Protein AF-A0A819E5V0-F1 (afdb_monomer_lite)

Structure (mmCIF, N/CA/C/O backbone):
data_AF-A0A819E5V0-F1
#
_entry.id   AF-A0A819E5V0-F1
#
loop_
_atom_site.group_PDB
_atom_site.id
_atom_site.type_symbol
_atom_site.label_atom_id
_atom_site.label_alt_id
_atom_site.label_comp_id
_atom_site.label_asym_id
_atom_site.label_entity_id
_atom_site.label_seq_id
_atom_site.pdbx_PDB_ins_code
_atom_site.Cartn_x
_atom_site.Cartn_y
_atom_site.Cartn_z
_atom_site.occupancy
_atom_site.B_iso_or_equiv
_atom_site.auth_seq_id
_atom_site.auth_comp_id
_atom_site.auth_asym_id
_atom_site.auth_atom_id
_atom_site.pdbx_PDB_model_num
ATOM 1 N N . MET A 1 1 ? -17.077 11.360 19.623 1.00 39.56 1 MET A N 1
ATOM 2 C CA . MET A 1 1 ? -15.791 10.955 20.227 1.00 39.56 1 MET A CA 1
ATOM 3 C C . MET A 1 1 ? -15.394 9.622 19.615 1.00 39.56 1 MET A C 1
ATOM 5 O O . MET A 1 1 ? -15.861 8.590 20.070 1.00 39.56 1 MET A O 1
ATOM 9 N N . THR A 1 2 ? -14.629 9.629 18.529 1.00 47.97 2 THR A N 1
ATOM 10 C CA . THR A 1 2 ? -14.043 8.411 17.955 1.00 47.97 2 THR A CA 1
ATOM 11 C C . THR A 1 2 ? -12.738 8.153 18.699 1.00 47.97 2 THR A C 1
ATOM 13 O O . THR A 1 2 ? -11.726 8.796 18.436 1.00 47.97 2 THR A O 1
ATOM 16 N N . SER A 1 3 ? -12.760 7.285 19.713 1.00 50.28 3 SER A N 1
ATOM 17 C CA . SER A 1 3 ? -11.519 6.861 20.360 1.00 50.28 3 SER A CA 1
ATOM 18 C C . SER A 1 3 ? -10.700 6.092 19.325 1.00 50.28 3 SER A C 1
ATOM 20 O O . SER A 1 3 ? -11.086 4.994 18.928 1.00 50.28 3 SER A O 1
ATOM 22 N N . SER A 1 4 ? -9.595 6.670 18.863 1.00 55.62 4 SER A N 1
ATOM 23 C CA . SER A 1 4 ? -8.587 5.967 18.070 1.00 55.62 4 SER A CA 1
ATOM 24 C C . SER A 1 4 ? -7.987 4.858 18.943 1.00 55.62 4 SER A C 1
ATOM 26 O O . SER A 1 4 ? -7.013 5.087 19.663 1.00 55.62 4 SER A O 1
ATOM 28 N N . ILE A 1 5 ? -8.574 3.662 18.913 1.00 62.91 5 ILE A N 1
ATOM 29 C CA . ILE A 1 5 ? -7.941 2.467 19.468 1.00 62.91 5 ILE A CA 1
ATOM 30 C C . ILE A 1 5 ? -6.770 2.154 18.539 1.00 62.91 5 ILE A C 1
ATOM 32 O O . ILE A 1 5 ? -6.953 1.622 17.448 1.00 62.91 5 ILE A O 1
ATOM 36 N N . ARG A 1 6 ? -5.559 2.537 18.951 1.00 59.69 6 ARG A N 1
ATOM 37 C CA . ARG A 1 6 ? -4.339 2.059 18.302 1.00 59.69 6 ARG A CA 1
ATOM 38 C C . ARG A 1 6 ? -4.165 0.610 18.729 1.00 59.69 6 ARG A C 1
ATOM 40 O O . ARG A 1 6 ? -3.816 0.354 19.877 1.00 59.69 6 ARG A O 1
ATOM 47 N N . LEU A 1 7 ? -4.491 -0.316 17.834 1.00 63.28 7 LEU A N 1
ATOM 48 C CA . LEU A 1 7 ? -4.242 -1.736 18.057 1.00 63.28 7 LEU A CA 1
ATOM 49 C C . LEU A 1 7 ? -2.732 -1.961 18.178 1.00 63.28 7 LEU A C 1
ATOM 51 O O . LEU A 1 7 ? -1.961 -1.383 17.406 1.00 63.28 7 LEU A O 1
ATOM 55 N N . ASP A 1 8 ? -2.319 -2.798 19.129 1.00 69.69 8 ASP A N 1
ATOM 56 C CA . ASP A 1 8 ? -0.933 -3.250 19.203 1.00 69.69 8 ASP A CA 1
ATOM 57 C C . ASP A 1 8 ? -0.571 -3.929 17.883 1.00 69.69 8 ASP A C 1
ATOM 59 O O . ASP A 1 8 ? -1.230 -4.870 17.438 1.00 69.69 8 ASP A O 1
ATOM 63 N N . ILE A 1 9 ? 0.469 -3.415 17.233 1.00 65.94 9 ILE A N 1
ATOM 64 C CA . ILE A 1 9 ? 0.944 -3.927 15.954 1.00 65.94 9 ILE A CA 1
ATOM 65 C C . ILE A 1 9 ? 1.996 -5.000 16.265 1.00 65.94 9 ILE A C 1
ATOM 67 O O . ILE A 1 9 ? 3.116 -4.641 16.640 1.00 65.94 9 ILE A O 1
ATOM 71 N N . PRO A 1 10 ? 1.690 -6.306 16.137 1.00 68.94 10 PRO A N 1
ATOM 72 C CA . PRO A 1 10 ? 2.655 -7.349 16.454 1.00 68.94 10 PRO A CA 1
ATOM 73 C C . PRO A 1 10 ? 3.865 -7.304 15.502 1.00 68.94 10 PRO A C 1
ATOM 75 O O . PRO A 1 10 ? 3.763 -6.783 14.382 1.00 68.94 10 PRO A O 1
ATOM 78 N N . PRO A 1 11 ? 5.016 -7.878 15.911 1.00 74.38 11 PRO A N 1
ATOM 79 C CA . PRO A 1 11 ? 6.173 -8.035 15.041 1.00 74.38 11 PRO A CA 1
ATOM 80 C C . PRO A 1 11 ? 5.784 -8.712 13.728 1.00 74.38 11 PRO A C 1
ATOM 82 O O . PRO A 1 11 ? 5.104 -9.738 13.704 1.00 74.38 11 PRO A O 1
ATOM 85 N N . ARG A 1 12 ? 6.230 -8.122 12.621 1.00 79.19 12 ARG A N 1
ATOM 86 C CA . ARG A 1 12 ? 5.858 -8.565 11.280 1.00 79.19 12 ARG A CA 1
ATOM 87 C C . ARG A 1 12 ? 6.826 -9.620 10.806 1.00 79.19 12 ARG A C 1
ATOM 89 O O . ARG A 1 12 ? 8.038 -9.416 10.854 1.00 79.19 12 ARG A O 1
ATOM 96 N N . ARG A 1 13 ? 6.287 -10.724 10.304 1.00 79.75 13 ARG A N 1
ATOM 97 C CA . ARG A 1 13 ? 7.083 -11.751 9.648 1.00 79.75 13 ARG A CA 1
ATOM 98 C C . ARG A 1 13 ? 6.832 -11.683 8.156 1.00 79.75 13 ARG A C 1
ATOM 100 O O . ARG A 1 13 ? 5.719 -11.897 7.694 1.00 79.75 13 ARG A O 1
ATOM 107 N N . GLN A 1 14 ? 7.885 -11.407 7.411 1.00 76.94 14 GLN A N 1
ATOM 108 C CA . GLN A 1 14 ? 7.886 -11.627 5.977 1.00 76.94 14 GLN A CA 1
ATOM 109 C C . GLN A 1 14 ? 8.062 -13.133 5.743 1.00 76.94 14 GLN A C 1
ATOM 111 O O . GLN A 1 14 ? 9.045 -13.716 6.214 1.00 76.94 14 GLN A O 1
ATOM 116 N N . TRP A 1 15 ? 7.098 -13.788 5.092 1.00 76.00 15 TRP A N 1
ATOM 117 C CA . TRP A 1 15 ? 7.257 -15.199 4.712 1.00 76.00 15 TRP A CA 1
ATOM 118 C C . TRP A 1 15 ? 8.147 -15.304 3.467 1.00 76.00 15 TRP A C 1
ATOM 120 O O . TRP A 1 15 ? 8.157 -14.403 2.631 1.00 76.00 15 TRP A O 1
ATOM 130 N N . SER A 1 16 ? 8.942 -16.375 3.386 1.00 69.31 16 SER A N 1
ATOM 131 C CA . SER A 1 16 ? 10.010 -16.558 2.393 1.00 69.31 16 SER A CA 1
ATOM 132 C C . SER A 1 16 ? 9.520 -16.417 0.956 1.00 69.31 16 SER A C 1
ATOM 134 O O . SER A 1 16 ? 8.531 -17.067 0.642 1.00 69.31 16 SER A O 1
ATOM 136 N N . HIS A 1 17 ? 10.255 -15.644 0.148 1.00 61.53 17 HIS A N 1
ATOM 137 C CA . HIS A 1 17 ? 10.589 -15.736 -1.291 1.00 61.53 17 HIS A CA 1
ATOM 138 C C . HIS A 1 17 ? 11.769 -14.722 -1.516 1.00 61.53 17 HIS A C 1
ATOM 140 O O . HIS A 1 17 ? 12.113 -14.015 -0.561 1.00 61.53 17 HIS A O 1
ATOM 146 N N . GLY A 1 18 ? 12.476 -14.686 -2.663 1.00 56.78 18 GLY A N 1
ATOM 147 C CA . GLY A 1 18 ? 13.577 -13.728 -2.963 1.00 56.78 18 GLY A CA 1
ATOM 148 C C . GLY A 1 18 ? 13.250 -12.550 -3.919 1.00 56.78 18 GLY A C 1
ATOM 149 O O . GLY A 1 18 ? 12.863 -12.826 -5.046 1.00 56.78 18 GLY A O 1
ATOM 150 N N . HIS A 1 19 ? 13.454 -11.289 -3.460 1.00 59.59 19 HIS A N 1
ATOM 151 C CA . HIS A 1 19 ? 13.616 -10.017 -4.219 1.00 59.59 19 HIS A CA 1
ATOM 152 C C . HIS A 1 19 ? 12.690 -8.777 -3.981 1.00 59.59 19 HIS A C 1
ATOM 154 O O . HIS A 1 19 ? 13.087 -7.709 -4.455 1.00 59.59 19 HIS A O 1
ATOM 160 N N . GLY A 1 20 ? 11.582 -8.758 -3.213 1.00 58.19 20 GLY A N 1
ATOM 161 C CA . GLY A 1 20 ? 10.803 -7.485 -3.152 1.00 58.19 20 GLY A CA 1
ATOM 162 C C . GLY A 1 20 ? 9.562 -7.329 -2.251 1.00 58.19 20 GLY A C 1
ATOM 163 O O . GLY A 1 20 ? 8.847 -6.341 -2.357 1.00 58.19 20 GLY A O 1
ATOM 164 N N . TYR A 1 21 ? 9.334 -8.227 -1.303 1.00 68.56 21 TYR A N 1
ATOM 165 C CA . TYR A 1 21 ? 8.056 -8.468 -0.589 1.00 68.56 21 TYR A CA 1
ATOM 166 C C . TYR A 1 21 ? 7.630 -7.498 0.515 1.00 68.56 21 TYR A C 1
ATOM 168 O O . TYR A 1 21 ? 6.763 -7.809 1.350 1.00 68.56 21 TYR A O 1
ATOM 176 N N . CYS A 1 22 ? 8.300 -6.352 0.626 1.00 78.00 22 CYS A N 1
ATOM 177 C CA . CYS A 1 22 ? 7.958 -5.400 1.676 1.00 78.00 22 CYS A CA 1
ATOM 178 C C . CYS A 1 22 ? 6.510 -4.921 1.516 1.00 78.00 22 CYS A C 1
ATOM 180 O O . CYS A 1 22 ? 5.849 -4.630 2.512 1.00 78.00 22 CYS A O 1
ATOM 182 N N . GLY A 1 23 ? 5.996 -4.904 0.286 1.00 86.50 23 GLY A N 1
ATOM 183 C CA . GLY A 1 23 ? 4.682 -4.383 -0.003 1.00 86.50 23 GLY A CA 1
ATOM 184 C C . GLY A 1 23 ? 3.525 -5.272 0.450 1.00 86.50 23 GLY A C 1
ATOM 185 O O . GLY A 1 23 ? 2.622 -4.752 1.102 1.00 86.50 23 GLY A O 1
ATOM 186 N N . GLU A 1 24 ? 3.531 -6.590 0.220 1.00 88.50 24 GLU A N 1
ATOM 187 C CA . GLU A 1 24 ? 2.455 -7.436 0.762 1.00 88.50 24 GLU A CA 1
ATOM 188 C C . GLU A 1 24 ? 2.495 -7.519 2.289 1.00 88.50 24 GLU A C 1
ATOM 190 O O . GLU A 1 24 ? 1.454 -7.642 2.937 1.00 88.50 24 GLU A O 1
ATOM 195 N N . THR A 1 25 ? 3.690 -7.401 2.874 1.00 89.25 25 THR A N 1
ATOM 196 C CA . THR A 1 25 ? 3.846 -7.293 4.325 1.00 89.25 25 THR A CA 1
ATOM 197 C C . THR A 1 25 ? 3.197 -6.001 4.811 1.00 89.25 25 THR A C 1
ATOM 199 O O . THR A 1 25 ? 2.489 -6.014 5.809 1.00 89.25 25 THR A O 1
ATOM 202 N N . VAL A 1 26 ? 3.380 -4.883 4.105 1.00 88.62 26 VAL A N 1
ATOM 203 C CA . VAL A 1 26 ? 2.721 -3.610 4.426 1.00 88.62 26 VAL A CA 1
ATOM 204 C C . VAL A 1 26 ? 1.201 -3.707 4.257 1.00 88.62 26 VAL A C 1
ATOM 206 O O . VAL A 1 26 ? 0.478 -3.302 5.167 1.00 88.62 26 VAL A O 1
ATOM 209 N N . LEU A 1 27 ? 0.699 -4.293 3.165 1.00 90.50 27 LEU A N 1
ATOM 210 C CA . LEU A 1 27 ? -0.743 -4.448 2.942 1.00 90.50 27 LEU A CA 1
ATOM 211 C C . LEU A 1 27 ? -1.404 -5.313 4.004 1.00 90.50 27 LEU A C 1
ATOM 213 O O . LEU A 1 27 ? -2.429 -4.912 4.552 1.00 90.50 27 LEU A O 1
ATOM 217 N N . GLN A 1 28 ? -0.801 -6.452 4.353 1.00 90.75 28 GLN A N 1
ATOM 218 C CA . GLN A 1 28 ? -1.287 -7.289 5.448 1.00 90.75 28 GLN A CA 1
ATOM 219 C C . GLN A 1 28 ? -1.482 -6.481 6.729 1.00 90.75 28 GLN A C 1
ATOM 221 O O . GLN A 1 28 ? -2.451 -6.675 7.455 1.00 90.75 28 GLN A O 1
ATOM 226 N N . MET A 1 29 ? -0.579 -5.548 6.995 1.00 88.19 29 MET A N 1
ATOM 227 C CA . MET A 1 29 ? -0.569 -4.791 8.238 1.00 88.19 29 MET A CA 1
ATOM 228 C C . MET A 1 29 ? -1.587 -3.671 8.231 1.00 88.19 29 MET A C 1
ATOM 230 O O . MET A 1 29 ? -2.254 -3.466 9.240 1.00 88.19 29 MET A O 1
ATOM 234 N N . PHE A 1 30 ? -1.760 -2.998 7.094 1.00 87.88 30 PHE A N 1
ATOM 235 C CA . PHE A 1 30 ? -2.866 -2.065 6.913 1.00 87.88 30 PHE A CA 1
ATOM 236 C C . PHE A 1 30 ? -4.220 -2.770 6.997 1.00 87.88 30 PHE A C 1
ATOM 238 O O . PHE A 1 30 ? -5.122 -2.250 7.649 1.00 87.88 30 PHE A O 1
ATOM 245 N N . GLY A 1 31 ? -4.352 -3.959 6.404 1.00 89.06 31 GLY A N 1
ATOM 246 C CA . GLY A 1 31 ? -5.549 -4.786 6.524 1.00 89.06 31 GLY A CA 1
ATOM 247 C C . GLY A 1 31 ? -5.851 -5.108 7.985 1.00 89.06 31 GLY A C 1
ATOM 248 O O . GLY A 1 31 ? -6.904 -4.723 8.490 1.00 89.06 31 GLY A O 1
ATOM 249 N N . LEU A 1 32 ? -4.896 -5.726 8.690 1.00 86.31 32 LEU A N 1
ATOM 250 C CA . LEU A 1 32 ? -5.049 -6.117 10.095 1.00 86.31 32 LEU A CA 1
ATOM 251 C C . LEU A 1 32 ? -5.374 -4.924 11.002 1.00 86.31 32 LEU A C 1
ATOM 253 O O . LEU A 1 32 ? -6.263 -5.026 11.845 1.00 86.31 32 LEU A O 1
ATOM 257 N N . TYR A 1 33 ? -4.700 -3.787 10.804 1.00 84.19 33 TYR A N 1
ATOM 258 C CA . TYR A 1 33 ? -4.954 -2.563 11.567 1.00 84.19 33 TYR A CA 1
ATOM 259 C C . TYR A 1 33 ? -6.390 -2.044 11.389 1.00 84.19 33 TYR A C 1
ATOM 261 O O . TYR A 1 33 ? -6.970 -1.510 12.328 1.00 84.19 33 TYR A O 1
ATOM 269 N N . ASN A 1 34 ? -6.984 -2.241 10.208 1.00 84.12 34 ASN A N 1
ATOM 270 C CA . ASN A 1 34 ? -8.349 -1.817 9.890 1.00 84.12 34 ASN A CA 1
ATOM 271 C C . ASN A 1 34 ? -9.388 -2.951 10.014 1.00 84.12 34 ASN A C 1
ATOM 273 O O . ASN A 1 34 ? -10.508 -2.819 9.526 1.00 84.12 34 ASN A O 1
ATOM 277 N N . GLY A 1 35 ? -9.044 -4.070 10.664 1.00 86.56 35 GLY A N 1
ATOM 278 C CA . GLY A 1 35 ? -9.967 -5.184 10.915 1.00 86.56 35 GLY A CA 1
ATOM 279 C C . GLY A 1 35 ? -10.176 -6.145 9.738 1.00 86.56 35 GLY A C 1
ATOM 280 O O . GLY A 1 35 ? -11.026 -7.031 9.820 1.00 86.56 35 GLY A O 1
ATOM 281 N N . ALA A 1 36 ? -9.396 -6.019 8.664 1.00 87.94 36 ALA A N 1
ATOM 282 C CA . ALA A 1 36 ? -9.410 -6.926 7.521 1.00 87.94 36 ALA A CA 1
ATOM 283 C C . ALA A 1 36 ? -8.290 -7.974 7.632 1.00 87.94 36 ALA A C 1
ATOM 285 O O . ALA A 1 36 ? -7.099 -7.666 7.598 1.00 87.94 36 ALA A O 1
ATOM 286 N N . TRP A 1 37 ? -8.666 -9.248 7.724 1.00 88.06 37 TRP A N 1
ATOM 287 C CA . TRP A 1 37 ? -7.708 -10.352 7.748 1.00 88.06 37 TRP A CA 1
ATOM 288 C C . TRP A 1 37 ? -7.297 -10.741 6.330 1.00 88.06 37 TRP A C 1
ATOM 290 O O . TRP A 1 37 ? -8.012 -11.475 5.652 1.00 88.06 37 TRP A O 1
ATOM 300 N N . ILE A 1 38 ? -6.126 -10.273 5.894 1.00 89.94 38 ILE A N 1
ATOM 301 C CA . ILE A 1 38 ? -5.533 -10.659 4.609 1.00 89.94 38 ILE A CA 1
ATOM 302 C C . ILE A 1 38 ? -4.172 -11.326 4.815 1.00 89.94 38 ILE A C 1
ATOM 304 O O . ILE A 1 38 ? -3.409 -10.980 5.722 1.00 89.94 38 ILE A O 1
ATOM 308 N N . SER A 1 39 ? -3.860 -12.311 3.978 1.00 90.50 39 SER A N 1
ATOM 309 C CA . SER A 1 39 ? -2.566 -12.992 3.994 1.00 90.50 39 SER A CA 1
ATOM 310 C C . SER A 1 39 ? -1.626 -12.385 2.953 1.00 90.50 39 SER A C 1
ATOM 312 O O . SER A 1 39 ? -2.069 -11.888 1.920 1.00 90.50 39 SER A O 1
ATOM 314 N N . GLN A 1 40 ? -0.314 -12.475 3.190 1.00 89.94 40 GLN A N 1
ATOM 315 C CA . GLN A 1 40 ? 0.687 -12.107 2.178 1.00 89.94 40 GLN A CA 1
ATOM 316 C C . GLN A 1 40 ? 0.504 -12.907 0.876 1.00 89.94 40 GLN A C 1
ATOM 318 O O . GLN A 1 40 ? 0.733 -12.366 -0.197 1.00 89.94 40 GLN A O 1
ATOM 323 N N . GLN A 1 41 ? 0.045 -14.164 0.952 1.00 89.69 41 GLN A N 1
ATOM 324 C CA . GLN A 1 41 ? -0.214 -14.976 -0.239 1.00 89.69 41 GLN A CA 1
ATOM 325 C C . GLN A 1 41 ? -1.410 -14.465 -1.046 1.00 89.69 41 GLN A C 1
ATOM 327 O O . GLN A 1 41 ? -1.290 -14.343 -2.255 1.00 89.69 41 GLN A O 1
ATOM 332 N N . LEU A 1 42 ? -2.511 -14.077 -0.393 1.00 92.88 42 LEU A N 1
ATOM 333 C CA . LEU A 1 42 ? -3.666 -13.496 -1.085 1.00 92.88 42 LEU A CA 1
ATOM 334 C C . LEU A 1 42 ? -3.271 -12.250 -1.886 1.00 92.88 42 LEU A C 1
ATOM 336 O O . LEU A 1 42 ? -3.707 -12.078 -3.019 1.00 92.88 42 LEU A O 1
ATOM 340 N N . VAL A 1 43 ? -2.428 -11.391 -1.304 1.00 91.75 43 VAL A N 1
ATOM 341 C CA . VAL A 1 43 ? -1.911 -10.210 -2.005 1.00 91.75 43 VAL A CA 1
ATOM 342 C C . VAL A 1 43 ? -1.136 -10.620 -3.256 1.00 91.75 43 VAL A C 1
ATOM 344 O O . VAL A 1 43 ? -1.328 -10.014 -4.303 1.00 91.75 43 VAL A O 1
ATOM 347 N N . ARG A 1 44 ? -0.299 -11.661 -3.173 1.00 87.75 44 ARG A N 1
ATOM 348 C CA . ARG A 1 44 ? 0.468 -12.156 -4.325 1.00 87.75 44 ARG A CA 1
ATOM 349 C C . ARG A 1 44 ? -0.406 -12.783 -5.395 1.00 87.75 44 ARG A C 1
ATOM 351 O O . ARG A 1 44 ? -0.150 -12.572 -6.572 1.00 87.75 44 ARG A O 1
ATOM 358 N N . ASP A 1 45 ? -1.426 -13.531 -4.994 1.00 90.50 45 ASP A N 1
ATOM 359 C CA . ASP A 1 45 ? -2.351 -14.179 -5.922 1.00 90.50 45 ASP A CA 1
ATOM 360 C C . ASP A 1 45 ? -3.120 -13.128 -6.733 1.00 90.50 45 ASP A C 1
ATOM 362 O O . ASP A 1 45 ? -3.263 -13.263 -7.947 1.00 90.50 45 ASP A O 1
ATOM 366 N N . VAL A 1 46 ? -3.550 -12.047 -6.071 1.00 91.69 46 VAL A N 1
ATOM 367 C CA . VAL A 1 46 ? -4.190 -10.892 -6.717 1.00 91.69 46 VAL A CA 1
ATOM 368 C C . VAL A 1 46 ? -3.201 -10.106 -7.573 1.00 91.69 46 VAL A C 1
ATOM 370 O O . VAL A 1 46 ? -3.550 -9.691 -8.672 1.00 91.69 46 VAL A O 1
ATOM 373 N N . ASN A 1 47 ? -1.973 -9.914 -7.090 1.00 87.31 47 ASN A N 1
ATOM 374 C CA . ASN A 1 47 ? -0.950 -9.178 -7.823 1.00 87.31 47 ASN A CA 1
ATOM 375 C C . ASN A 1 47 ? -0.267 -10.017 -8.907 1.00 87.31 47 ASN A C 1
ATOM 377 O O . ASN A 1 47 ? 0.615 -9.502 -9.570 1.00 87.31 47 ASN A O 1
ATOM 381 N N . HIS A 1 48 ? -0.605 -11.301 -9.058 1.00 86.25 48 HIS A N 1
ATOM 382 C CA . HIS A 1 48 ? 0.071 -12.249 -9.951 1.00 86.25 48 HIS A CA 1
ATOM 383 C C . HIS A 1 48 ? 1.595 -12.363 -9.725 1.00 86.25 48 HIS A C 1
ATOM 385 O O . HIS A 1 48 ? 2.352 -12.656 -10.649 1.00 86.25 48 HIS A O 1
ATOM 391 N N . GLY A 1 49 ? 2.065 -12.136 -8.493 1.00 83.25 49 GLY A N 1
ATOM 392 C CA . GLY A 1 49 ? 3.489 -12.106 -8.147 1.00 83.25 49 GLY A CA 1
ATOM 393 C C . GLY A 1 49 ? 3.781 -11.268 -6.904 1.00 83.25 49 GLY A C 1
ATOM 394 O O . GLY A 1 49 ? 2.912 -11.061 -6.061 1.00 83.25 49 GLY A O 1
ATOM 395 N N . GLU A 1 50 ? 5.012 -10.779 -6.760 1.00 82.56 50 GLU A N 1
ATOM 396 C CA . GLU A 1 50 ? 5.398 -9.944 -5.610 1.00 82.56 50 GLU A CA 1
ATOM 397 C C . GLU A 1 50 ? 4.681 -8.601 -5.654 1.00 82.56 50 GLU A C 1
ATOM 399 O O . GLU A 1 50 ? 4.507 -8.050 -6.739 1.00 82.56 50 GLU A O 1
ATOM 404 N N . TYR A 1 51 ? 4.293 -8.045 -4.504 1.00 84.62 51 TYR A N 1
ATOM 405 C CA . TYR A 1 51 ? 3.687 -6.717 -4.464 1.00 84.62 51 TYR A CA 1
ATOM 406 C C . TYR A 1 51 ? 4.752 -5.674 -4.127 1.00 84.62 51 TYR A C 1
ATOM 408 O O . TYR A 1 51 ? 5.160 -5.510 -2.974 1.00 84.62 51 TYR A O 1
ATOM 416 N N . LEU A 1 52 ? 5.212 -4.963 -5.154 1.00 79.81 52 LEU A N 1
ATOM 417 C CA . LEU A 1 52 ? 6.228 -3.927 -5.024 1.00 79.81 52 LEU A CA 1
ATOM 418 C C . LEU A 1 52 ? 5.558 -2.560 -4.843 1.00 79.81 52 LEU A C 1
ATOM 420 O O . LEU A 1 52 ? 4.725 -2.157 -5.648 1.00 79.81 52 LEU A O 1
ATOM 424 N N . ILE A 1 53 ? 5.941 -1.806 -3.806 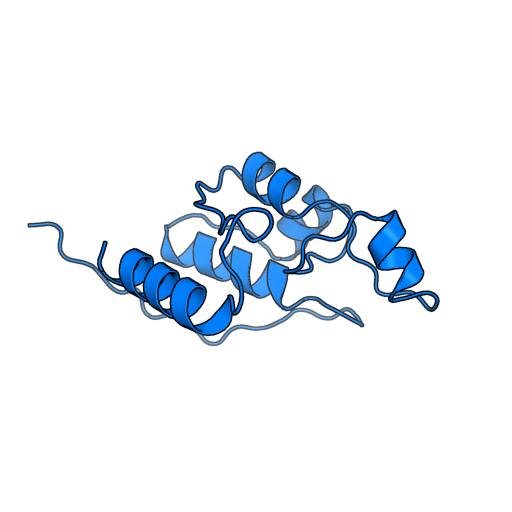1.00 75.75 53 ILE A N 1
ATOM 425 C CA . ILE A 1 53 ? 5.455 -0.427 -3.599 1.00 75.75 53 ILE A CA 1
ATOM 426 C C . ILE A 1 53 ? 6.259 0.532 -4.491 1.00 75.75 53 ILE A C 1
ATOM 428 O O . ILE A 1 53 ? 7.012 1.382 -4.019 1.00 75.75 53 ILE A O 1
ATOM 432 N N . HIS A 1 54 ? 6.144 0.363 -5.801 1.00 70.38 54 HIS A N 1
ATOM 433 C CA . HIS A 1 54 ? 6.468 1.389 -6.782 1.00 70.38 54 HIS A CA 1
ATOM 434 C C . HIS A 1 54 ? 5.564 1.197 -7.990 1.00 70.38 54 HIS A C 1
ATOM 436 O O . HIS A 1 54 ? 5.312 0.070 -8.402 1.00 70.38 54 HIS A O 1
ATOM 442 N N . HIS A 1 55 ? 5.074 2.300 -8.550 1.00 59.25 55 HIS A N 1
ATOM 443 C CA . HIS A 1 55 ? 4.315 2.244 -9.789 1.00 59.25 55 HIS A CA 1
ATOM 444 C C . HIS A 1 55 ? 5.295 1.980 -10.931 1.00 59.25 55 HIS A C 1
ATOM 446 O O . HIS A 1 55 ? 6.048 2.858 -11.351 1.00 59.25 55 HIS A O 1
ATOM 452 N N . VAL A 1 56 ? 5.337 0.736 -11.372 1.00 61.94 56 VAL A N 1
ATOM 453 C CA . VAL A 1 56 ? 5.993 0.307 -12.600 1.00 61.94 56 VAL A CA 1
ATOM 454 C C . VAL A 1 56 ? 4.997 -0.558 -13.325 1.00 61.94 56 VAL A C 1
ATOM 456 O O . VAL A 1 56 ? 4.333 -1.399 -12.719 1.00 61.94 56 VAL A O 1
ATOM 459 N N . THR A 1 57 ? 4.888 -0.338 -14.624 1.00 63.81 57 THR A N 1
ATOM 460 C CA . THR A 1 57 ? 4.271 -1.343 -15.477 1.00 63.81 57 THR A CA 1
ATOM 461 C C . THR A 1 57 ? 5.089 -2.643 -15.381 1.00 63.81 57 THR A C 1
ATOM 463 O O . THR A 1 57 ? 6.285 -2.586 -15.063 1.00 63.81 57 THR A O 1
ATOM 466 N N . PRO A 1 58 ? 4.497 -3.824 -15.620 1.00 65.31 58 PRO A N 1
ATOM 467 C CA . PRO A 1 58 ? 5.260 -5.072 -15.701 1.00 65.31 58 PRO A CA 1
ATOM 468 C C . PRO A 1 58 ? 6.472 -4.961 -16.641 1.00 65.31 58 PRO A C 1
ATOM 470 O O . PRO A 1 58 ? 7.537 -5.512 -16.361 1.00 65.31 58 PRO A O 1
ATOM 473 N N . GLU A 1 59 ? 6.340 -4.181 -17.716 1.00 67.94 59 GLU A N 1
ATOM 474 C CA . GLU A 1 59 ? 7.403 -3.876 -18.670 1.00 67.94 59 GLU A CA 1
ATOM 475 C C . GLU A 1 59 ? 8.546 -3.064 -18.035 1.00 67.94 59 GLU A C 1
ATOM 477 O O . GLU A 1 59 ? 9.720 -3.421 -18.182 1.00 67.94 59 GLU A O 1
ATOM 482 N N . ASP A 1 60 ? 8.220 -2.004 -17.287 1.00 68.19 60 ASP A N 1
ATOM 483 C CA . ASP A 1 60 ? 9.212 -1.202 -16.560 1.00 68.19 60 ASP A CA 1
ATOM 484 C C . ASP A 1 60 ? 9.943 -2.034 -15.500 1.00 68.19 60 ASP A C 1
ATOM 486 O O . ASP A 1 60 ? 11.140 -1.845 -15.258 1.00 68.19 60 ASP A O 1
ATOM 490 N N . ASP A 1 61 ? 9.230 -2.947 -14.841 1.00 67.56 61 ASP A N 1
ATOM 491 C CA . ASP A 1 61 ? 9.819 -3.799 -13.818 1.00 67.56 61 ASP A CA 1
ATOM 492 C C . ASP A 1 61 ? 10.758 -4.845 -14.425 1.00 67.56 61 ASP A C 1
ATOM 494 O O . ASP A 1 61 ? 11.884 -5.013 -13.949 1.00 67.56 61 ASP A O 1
ATOM 498 N N . GLN A 1 62 ? 10.367 -5.455 -15.548 1.00 67.38 62 GLN A N 1
ATOM 499 C CA . GLN A 1 62 ? 11.222 -6.364 -16.308 1.00 67.38 62 GLN A CA 1
ATOM 500 C C . GLN A 1 62 ? 12.502 -5.669 -16.803 1.00 67.38 62 GLN A C 1
ATOM 502 O O . GLN A 1 62 ? 13.578 -6.273 -16.789 1.00 67.38 62 GLN A O 1
ATOM 507 N N . GLN A 1 63 ? 12.425 -4.388 -17.180 1.00 68.94 63 GLN A N 1
ATOM 508 C CA . GLN A 1 63 ? 13.600 -3.592 -17.544 1.00 68.94 63 GLN A CA 1
ATOM 509 C C . GLN A 1 63 ? 14.509 -3.302 -16.338 1.00 68.94 63 GLN A C 1
ATOM 511 O O . GLN A 1 63 ? 15.736 -3.315 -16.468 1.00 68.94 63 GLN A O 1
ATOM 516 N N . ARG A 1 64 ? 13.934 -3.033 -15.159 1.00 67.88 64 ARG A N 1
ATOM 517 C CA . ARG A 1 64 ? 14.693 -2.724 -13.932 1.00 67.88 64 ARG A CA 1
ATOM 518 C C . ARG A 1 64 ? 15.285 -3.966 -13.269 1.00 67.88 64 ARG A C 1
ATOM 520 O O . ARG A 1 64 ? 16.332 -3.866 -12.629 1.00 67.88 64 ARG A O 1
ATOM 527 N N . ARG A 1 65 ? 14.634 -5.122 -13.411 1.00 67.31 65 ARG A N 1
ATOM 528 C CA . ARG A 1 65 ? 15.007 -6.402 -12.788 1.00 67.31 65 ARG A CA 1
ATOM 529 C C . ARG A 1 65 ? 15.084 -7.523 -13.833 1.00 67.31 65 ARG A C 1
ATOM 531 O O . ARG A 1 65 ? 14.354 -8.511 -13.750 1.00 67.31 65 ARG A O 1
ATOM 538 N N . PRO A 1 66 ? 16.022 -7.436 -14.792 1.00 60.66 66 PRO A N 1
ATOM 539 C CA . PRO A 1 66 ? 16.113 -8.386 -15.904 1.00 60.66 66 PRO A CA 1
ATOM 540 C C . PRO A 1 66 ? 16.477 -9.821 -15.4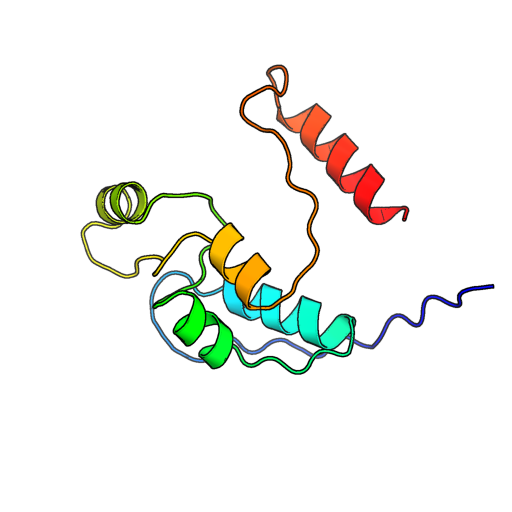79 1.00 60.66 66 PRO A C 1
ATOM 542 O O . PRO A 1 66 ? 16.350 -10.747 -16.272 1.00 60.66 66 PRO A O 1
ATOM 545 N N . GLN A 1 67 ? 16.944 -10.017 -14.240 1.00 56.03 67 GLN A N 1
ATOM 546 C CA . GLN A 1 67 ? 17.361 -11.313 -13.685 1.00 56.03 67 GLN A CA 1
ATOM 547 C C . GLN A 1 67 ? 16.265 -11.992 -12.834 1.00 56.03 67 GLN A C 1
ATOM 549 O O . GLN A 1 67 ? 16.519 -13.043 -12.249 1.00 56.03 67 GLN A O 1
ATOM 554 N N . GLY A 1 68 ? 15.050 -11.430 -12.791 1.00 53.09 68 GLY A N 1
ATOM 555 C CA . GLY A 1 68 ? 13.913 -11.961 -12.030 1.00 53.09 68 GLY A CA 1
ATOM 556 C C . GLY A 1 68 ? 13.725 -11.314 -10.651 1.00 53.09 68 GLY A C 1
ATOM 557 O O . GLY A 1 68 ? 14.542 -10.506 -10.210 1.00 53.09 68 GLY A O 1
ATOM 558 N N . GLY A 1 69 ? 12.615 -11.659 -9.984 1.00 56.38 69 GLY A N 1
ATOM 559 C CA . GLY A 1 69 ? 12.166 -11.004 -8.744 1.00 56.38 69 GLY A CA 1
ATOM 560 C C . GLY A 1 69 ? 11.197 -9.843 -8.974 1.00 56.38 69 GLY A C 1
ATOM 561 O O . GLY A 1 69 ? 1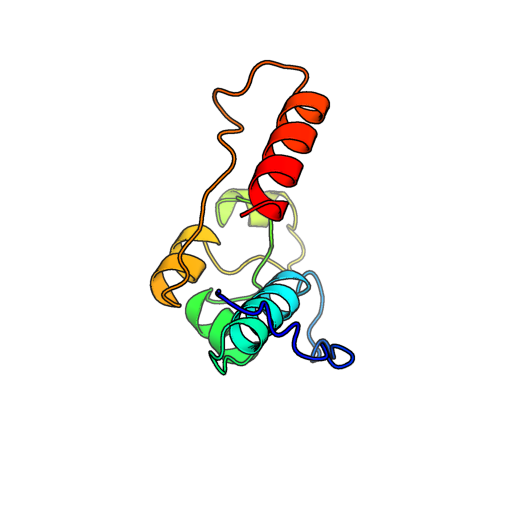1.305 -8.807 -8.311 1.00 56.38 69 GLY A O 1
ATOM 562 N N . GLY A 1 70 ? 10.353 -9.982 -9.999 1.00 59.28 70 GLY A N 1
ATOM 563 C CA . GLY A 1 70 ? 9.535 -8.900 -10.520 1.00 59.28 70 GLY A CA 1
ATOM 564 C C . GLY A 1 70 ? 8.164 -8.785 -9.861 1.00 59.28 70 GLY A C 1
ATOM 565 O O . GLY A 1 70 ? 7.552 -9.787 -9.478 1.00 59.28 70 GLY A O 1
ATOM 566 N N . GLY A 1 71 ? 7.693 -7.550 -9.730 1.00 68.25 71 GLY A N 1
ATOM 567 C CA . GLY A 1 71 ? 6.331 -7.239 -9.339 1.00 68.25 71 GLY A CA 1
ATOM 568 C C . GLY A 1 71 ? 5.357 -7.869 -10.326 1.00 68.25 71 GLY A C 1
ATOM 569 O O . GLY A 1 71 ? 5.528 -7.755 -11.535 1.00 68.25 71 GLY A O 1
ATOM 570 N N . GLY A 1 72 ? 4.357 -8.582 -9.814 1.00 72.06 72 GLY A N 1
ATOM 571 C CA . GLY A 1 72 ? 3.456 -9.348 -10.680 1.00 72.06 72 GLY A CA 1
ATOM 572 C C . GLY A 1 72 ? 2.446 -8.498 -11.461 1.00 72.06 72 GLY A C 1
ATOM 573 O O . GLY A 1 72 ? 1.923 -8.944 -12.480 1.00 72.06 72 GLY A O 1
ATOM 574 N N . GLY A 1 73 ? 2.168 -7.277 -11.000 1.00 78.25 73 GLY A N 1
ATOM 575 C CA . GLY A 1 73 ? 1.113 -6.432 -11.545 1.00 78.25 73 GLY A CA 1
ATOM 576 C C . GLY A 1 73 ? 1.111 -5.020 -10.968 1.00 78.25 73 GLY A C 1
ATOM 577 O O . GLY A 1 73 ? 1.937 -4.675 -10.120 1.00 78.25 73 GLY A O 1
ATOM 578 N N . ASP A 1 74 ? 0.166 -4.213 -11.451 1.00 82.56 74 ASP A N 1
ATOM 579 C CA . ASP A 1 74 ? -0.034 -2.827 -11.026 1.00 82.56 74 ASP A CA 1
ATOM 580 C C . ASP A 1 74 ? -0.507 -2.763 -9.555 1.00 82.56 74 ASP A C 1
ATOM 582 O O . ASP A 1 74 ? -1.584 -3.286 -9.222 1.00 82.56 74 ASP A O 1
ATOM 586 N N . PRO A 1 75 ? 0.242 -2.080 -8.665 1.00 83.38 75 PRO A N 1
ATOM 587 C CA . PRO A 1 75 ? -0.133 -1.931 -7.265 1.00 83.38 75 PRO A CA 1
ATOM 588 C C . PRO A 1 75 ? -1.534 -1.339 -7.042 1.00 83.38 75 PRO A C 1
ATOM 590 O O . PRO A 1 75 ? -2.232 -1.745 -6.109 1.00 83.38 75 PRO A O 1
ATOM 593 N N . LEU A 1 76 ? -1.978 -0.406 -7.889 1.00 86.19 76 LEU A N 1
ATOM 594 C CA . LEU A 1 76 ? -3.282 0.252 -7.755 1.00 86.19 76 LEU A CA 1
ATOM 595 C C . LEU A 1 76 ? -4.438 -0.690 -8.111 1.00 86.19 76 LEU A C 1
ATOM 597 O O . LEU A 1 76 ? -5.483 -0.682 -7.447 1.00 86.19 76 LEU A O 1
ATOM 601 N N . VAL A 1 77 ? -4.240 -1.555 -9.109 1.00 87.31 77 VAL A N 1
ATOM 602 C CA . VAL A 1 77 ? -5.199 -2.614 -9.461 1.00 87.31 77 VAL A CA 1
ATOM 603 C C . VAL A 1 77 ? -5.332 -3.608 -8.310 1.00 87.31 77 VAL A C 1
ATOM 605 O O . VAL A 1 77 ? -6.450 -3.985 -7.942 1.00 87.31 77 VAL A O 1
ATOM 608 N N . THR A 1 78 ? -4.218 -3.978 -7.679 1.00 90.00 78 THR A N 1
ATOM 609 C CA . THR A 1 78 ? -4.227 -4.869 -6.513 1.00 90.00 78 THR A CA 1
ATOM 610 C C . THR A 1 78 ? -4.939 -4.244 -5.314 1.00 90.00 78 THR A C 1
ATOM 612 O O . THR A 1 78 ? -5.799 -4.897 -4.718 1.00 90.00 78 THR A O 1
ATOM 615 N N . LEU A 1 79 ? -4.674 -2.971 -4.993 1.00 90.88 79 LEU A N 1
ATOM 616 C CA . LEU A 1 79 ? -5.395 -2.242 -3.939 1.00 90.88 79 LEU A CA 1
ATOM 617 C C . LEU A 1 79 ? -6.908 -2.222 -4.187 1.00 90.88 79 LEU A C 1
ATOM 619 O O . LEU A 1 79 ? -7.691 -2.550 -3.293 1.00 90.88 79 LEU A O 1
ATOM 623 N N . THR A 1 80 ? -7.314 -1.900 -5.416 1.00 92.31 80 THR A N 1
ATOM 624 C CA . THR A 1 80 ? -8.726 -1.846 -5.819 1.00 92.31 80 THR A CA 1
ATOM 625 C C . THR A 1 80 ? -9.394 -3.221 -5.731 1.00 92.31 80 THR A C 1
ATOM 627 O O . THR A 1 80 ? -10.527 -3.347 -5.254 1.00 92.31 80 THR A O 1
ATOM 630 N N . THR A 1 81 ? -8.690 -4.277 -6.145 1.00 94.00 81 THR A N 1
ATOM 631 C CA . THR A 1 81 ? -9.189 -5.659 -6.094 1.00 94.00 81 THR A CA 1
ATOM 632 C C . THR A 1 81 ? -9.368 -6.136 -4.654 1.00 94.00 81 THR A C 1
ATOM 634 O O . THR A 1 81 ? -10.408 -6.706 -4.320 1.00 94.00 81 THR A O 1
ATOM 637 N N . LEU A 1 82 ? -8.412 -5.808 -3.778 1.00 93.38 82 LEU A N 1
ATOM 638 C CA . LEU A 1 82 ? -8.456 -6.082 -2.338 1.00 93.38 82 LEU A CA 1
ATOM 639 C C . LEU A 1 82 ? 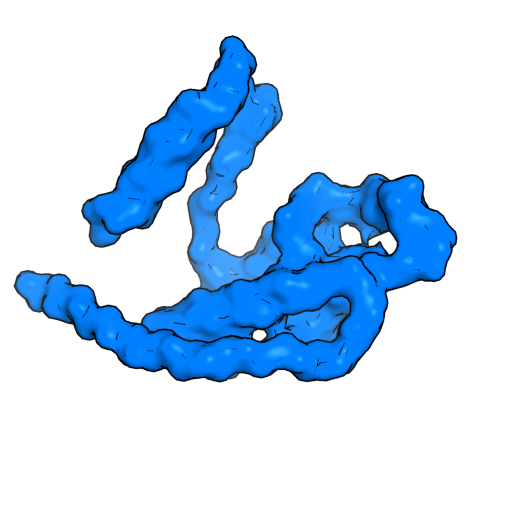-9.403 -5.151 -1.557 1.00 93.38 82 LEU A C 1
ATOM 641 O O . LEU A 1 82 ? -9.517 -5.288 -0.341 1.00 93.38 82 LEU A O 1
ATOM 645 N N . LYS A 1 83 ? -10.108 -4.240 -2.242 1.00 93.44 83 LYS A N 1
ATOM 646 C CA . LYS A 1 83 ? -11.084 -3.301 -1.661 1.00 93.44 83 LYS A CA 1
ATOM 647 C C . LYS A 1 83 ? -10.480 -2.298 -0.675 1.00 93.44 83 LYS A C 1
ATOM 649 O O . LYS A 1 83 ? -11.182 -1.808 0.208 1.00 93.44 83 LYS A O 1
ATOM 654 N N . PHE A 1 84 ? -9.204 -1.953 -0.840 1.00 90.75 84 PHE A N 1
ATOM 655 C CA . PHE A 1 84 ? -8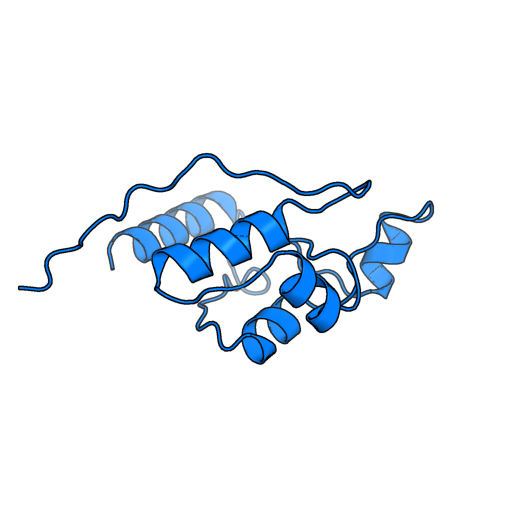.615 -0.830 -0.119 1.00 90.75 84 PHE A CA 1
ATOM 656 C C . PHE A 1 84 ? -9.078 0.498 -0.717 1.00 90.75 84 PHE A C 1
ATOM 658 O O . PHE A 1 84 ? -9.041 0.696 -1.931 1.00 90.75 84 PHE A O 1
ATOM 665 N N . SER A 1 85 ? -9.443 1.432 0.155 1.00 89.44 85 SER A N 1
ATOM 666 C CA . SER A 1 85 ? -9.526 2.850 -0.192 1.00 89.44 85 SER A CA 1
ATOM 667 C C . SER A 1 85 ? -8.139 3.476 -0.070 1.00 89.44 85 SER A C 1
ATOM 669 O O . SER A 1 85 ? -7.430 3.209 0.903 1.00 89.44 85 SER A O 1
ATOM 671 N N . TYR A 1 86 ? -7.752 4.321 -1.023 1.00 87.06 86 TYR A N 1
ATOM 672 C CA . TYR A 1 86 ? -6.460 5.004 -1.011 1.00 87.06 86 TYR A CA 1
ATOM 673 C C . TYR A 1 86 ? -6.561 6.413 -1.611 1.00 87.06 86 TYR A C 1
ATOM 675 O O . TYR A 1 86 ? -7.427 6.684 -2.440 1.00 87.06 86 TYR A O 1
ATOM 683 N N . ASP A 1 87 ? -5.657 7.297 -1.182 1.00 88.19 87 ASP A N 1
ATOM 684 C CA . ASP A 1 87 ? -5.363 8.588 -1.814 1.00 88.19 87 ASP A CA 1
ATOM 685 C C . ASP A 1 87 ? -3.927 8.514 -2.348 1.00 88.19 87 ASP A C 1
ATOM 687 O O . ASP A 1 87 ? -3.019 8.092 -1.625 1.00 88.19 87 ASP A O 1
ATOM 691 N N . ALA A 1 88 ? -3.727 8.862 -3.617 1.00 85.38 88 ALA A N 1
ATOM 692 C CA . ALA A 1 88 ? -2.441 8.742 -4.292 1.00 85.38 88 ALA A CA 1
ATOM 693 C C . ALA A 1 88 ? -1.803 10.121 -4.478 1.00 85.38 88 ALA A C 1
ATOM 695 O O . ALA A 1 88 ? -2.456 11.083 -4.876 1.00 85.38 88 ALA A O 1
ATOM 696 N N . TRP A 1 89 ? -0.499 10.212 -4.222 1.00 87.50 89 TRP A N 1
ATOM 697 C CA . TRP A 1 89 ? 0.260 11.421 -4.521 1.00 87.50 89 TRP A CA 1
ATOM 698 C C . TRP A 1 89 ? 0.403 11.604 -6.039 1.00 87.50 89 TRP A C 1
ATOM 700 O O . TRP A 1 89 ? 0.989 10.758 -6.720 1.00 87.50 89 TRP A O 1
ATOM 710 N N . ASP A 1 90 ? -0.091 12.730 -6.557 1.00 87.31 90 ASP A N 1
ATOM 711 C CA . ASP A 1 90 ? 0.052 13.122 -7.962 1.00 87.31 90 ASP A CA 1
ATOM 712 C C . ASP A 1 90 ? 1.479 13.616 -8.246 1.00 87.31 90 ASP A C 1
ATOM 714 O O . ASP A 1 90 ? 1.784 14.809 -8.243 1.00 87.31 90 ASP A O 1
ATOM 718 N N . HIS A 1 91 ? 2.385 12.665 -8.448 1.00 84.38 91 HIS A N 1
ATOM 719 C CA . HIS A 1 91 ? 3.782 12.940 -8.762 1.00 84.38 91 HIS A CA 1
ATOM 720 C C . HIS A 1 91 ? 4.002 13.462 -10.191 1.00 84.38 91 HIS A C 1
ATOM 722 O O . HIS A 1 91 ? 5.083 13.988 -10.460 1.00 84.38 91 HIS A O 1
ATOM 728 N N . GLU A 1 92 ? 3.019 13.329 -11.087 1.00 85.88 92 GLU A N 1
ATOM 729 C CA . GLU A 1 92 ? 3.114 13.794 -12.474 1.00 85.88 92 GLU A CA 1
ATOM 730 C C . GLU A 1 92 ? 2.922 15.310 -12.555 1.00 85.88 92 GLU A C 1
ATOM 732 O O . GLU A 1 92 ? 3.697 15.997 -13.221 1.00 85.88 92 GLU A O 1
ATOM 737 N N . ASN A 1 93 ? 1.944 15.847 -11.816 1.00 88.56 93 ASN A N 1
ATOM 738 C CA . ASN A 1 93 ? 1.633 17.280 -11.824 1.00 88.56 93 ASN A CA 1
ATOM 739 C C . ASN A 1 93 ? 2.219 18.046 -10.624 1.00 88.56 93 ASN A C 1
ATOM 741 O O . ASN A 1 93 ? 2.122 19.276 -10.566 1.00 88.56 93 ASN A O 1
ATOM 745 N N . ALA A 1 94 ? 2.844 17.362 -9.657 1.00 87.06 94 ALA A N 1
ATOM 746 C CA . ALA A 1 94 ? 3.478 18.013 -8.512 1.00 87.06 94 ALA A CA 1
ATOM 747 C C . ALA A 1 94 ? 4.658 18.923 -8.928 1.00 87.06 94 ALA A C 1
ATOM 749 O O . ALA A 1 94 ? 5.607 18.445 -9.564 1.00 87.06 94 ALA A O 1
ATOM 750 N N . PRO A 1 95 ? 4.687 20.202 -8.486 1.00 87.44 95 PRO A N 1
ATOM 751 C CA . PRO A 1 95 ? 5.812 21.100 -8.736 1.00 87.44 95 PRO A CA 1
ATOM 752 C C . PRO A 1 95 ? 7.137 20.537 -8.210 1.00 87.44 95 PRO A C 1
ATOM 754 O O . PRO A 1 95 ? 7.211 20.036 -7.083 1.00 87.44 95 PRO A O 1
ATOM 757 N N . GLN A 1 96 ? 8.202 20.651 -9.008 1.00 88.31 96 GLN A N 1
ATOM 758 C CA . GLN A 1 96 ? 9.548 20.283 -8.573 1.00 88.31 96 GLN A CA 1
ATOM 759 C C . GLN A 1 96 ? 10.217 21.427 -7.786 1.00 88.31 96 GLN A C 1
ATOM 761 O O . GLN A 1 96 ? 10.049 22.596 -8.118 1.00 88.31 96 GLN A O 1
ATOM 766 N N . HIS A 1 97 ? 11.011 21.147 -6.749 1.00 90.00 97 HIS A N 1
ATOM 767 C CA . HIS A 1 97 ? 11.347 19.824 -6.206 1.00 90.00 97 HIS A CA 1
ATOM 768 C C . HIS A 1 97 ? 10.196 19.211 -5.391 1.00 90.00 97 HIS A C 1
ATOM 770 O O . HIS A 1 97 ? 9.592 19.875 -4.556 1.00 90.00 97 HIS A O 1
ATOM 776 N N . GLN A 1 98 ? 9.937 17.914 -5.588 1.00 89.12 98 GLN A N 1
ATOM 777 C CA . GLN A 1 98 ? 8.753 17.244 -5.032 1.00 89.12 98 GLN A CA 1
ATOM 778 C C . GLN A 1 98 ? 8.874 16.902 -3.539 1.00 89.12 98 GLN A C 1
ATOM 780 O O . GLN A 1 98 ? 7.860 16.784 -2.856 1.00 89.12 98 GLN A O 1
ATOM 785 N N . PHE A 1 99 ? 10.095 16.758 -3.010 1.00 91.56 99 PHE A N 1
ATOM 786 C CA . PHE A 1 99 ? 10.327 16.269 -1.644 1.00 91.56 99 PHE A CA 1
ATOM 787 C C . PHE A 1 99 ? 9.614 17.090 -0.546 1.00 91.56 99 PHE A C 1
ATOM 789 O O . PHE A 1 99 ? 8.924 16.479 0.275 1.00 91.56 99 PHE A O 1
ATOM 796 N N . PRO A 1 100 ? 9.701 18.439 -0.514 1.00 92.19 100 PRO A N 1
ATOM 797 C CA . PRO A 1 100 ? 8.993 19.232 0.491 1.00 92.19 100 PRO A CA 1
ATOM 798 C C . PRO A 1 100 ? 7.473 19.063 0.399 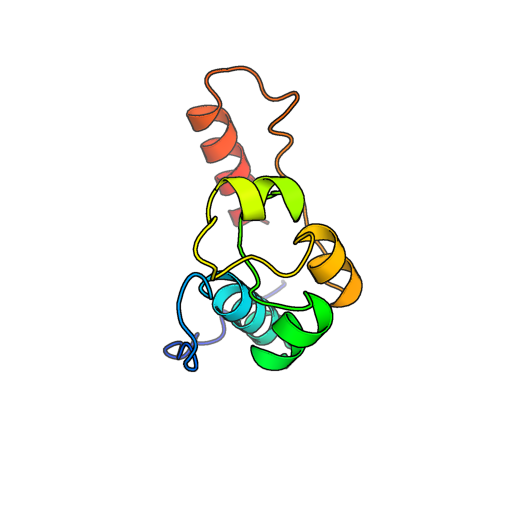1.00 92.19 100 PRO A C 1
ATOM 800 O O . PRO A 1 100 ? 6.819 18.809 1.411 1.00 92.19 100 PRO A O 1
ATOM 803 N N . SER A 1 101 ? 6.918 19.146 -0.813 1.00 92.06 101 SER A N 1
ATOM 804 C CA . SER A 1 101 ? 5.480 19.013 -1.071 1.00 92.06 101 SER A CA 1
ATOM 805 C C . SER A 1 101 ? 4.954 17.631 -0.673 1.00 92.06 101 SER A C 1
ATOM 807 O O . SER A 1 101 ? 3.934 17.533 0.007 1.00 92.06 101 SER A O 1
ATOM 809 N N . TYR A 1 102 ? 5.699 16.570 -0.993 1.00 91.19 102 TYR A N 1
ATOM 810 C CA . TYR A 1 102 ? 5.387 15.202 -0.582 1.00 91.19 102 TYR A CA 1
ATOM 811 C C . TYR A 1 102 ? 5.397 15.039 0.947 1.00 91.19 102 TYR A C 1
ATOM 813 O O . TYR A 1 102 ? 4.476 14.456 1.519 1.00 91.19 102 TYR A O 1
ATOM 821 N N . CYS A 1 103 ? 6.383 15.622 1.640 1.00 92.50 103 CYS A N 1
ATOM 822 C CA . CYS A 1 103 ? 6.427 15.612 3.106 1.00 92.50 103 CYS A CA 1
ATOM 823 C C . CYS A 1 103 ? 5.205 16.301 3.731 1.00 92.50 103 CYS A C 1
ATOM 825 O O . CYS A 1 103 ? 4.671 15.820 4.734 1.00 92.50 103 CYS A O 1
ATOM 827 N N . PHE A 1 104 ? 4.756 17.425 3.162 1.00 92.06 104 PHE A N 1
ATOM 828 C CA . PHE A 1 104 ? 3.539 18.100 3.617 1.00 92.06 104 PHE A CA 1
ATOM 829 C C . PHE A 1 104 ? 2.288 17.253 3.375 1.00 92.06 104 PHE A C 1
ATOM 831 O O . PHE A 1 104 ? 1.442 17.159 4.266 1.00 92.06 104 PHE A O 1
ATOM 838 N N . TRP A 1 105 ? 2.191 16.598 2.218 1.00 92.38 105 TRP A N 1
ATOM 839 C CA . TRP A 1 105 ? 1.080 15.704 1.904 1.00 92.38 105 TRP A CA 1
ATOM 840 C C . TRP A 1 105 ? 0.995 14.520 2.875 1.00 92.38 105 TRP A C 1
ATOM 842 O O . TRP A 1 105 ? -0.062 14.324 3.473 1.00 92.38 105 TRP A O 1
ATOM 852 N N . ILE A 1 106 ? 2.109 13.827 3.157 1.00 90.31 106 ILE A N 1
ATOM 853 C CA . ILE A 1 106 ? 2.137 12.746 4.163 1.00 90.31 106 ILE A CA 1
ATOM 854 C C . ILE A 1 106 ? 1.640 13.253 5.518 1.00 90.31 106 ILE A C 1
ATOM 856 O O . ILE A 1 106 ? 0.806 12.611 6.155 1.00 90.31 106 ILE A O 1
ATOM 860 N N . LYS A 1 107 ? 2.139 14.410 5.977 1.00 90.38 107 LYS A N 1
ATOM 861 C CA . LYS A 1 107 ? 1.722 14.980 7.268 1.00 90.38 107 LYS A CA 1
ATOM 862 C C . LYS A 1 107 ? 0.218 15.228 7.317 1.00 90.38 107 LYS A C 1
ATOM 864 O O . LYS A 1 107 ? -0.390 14.963 8.348 1.00 90.38 107 LYS A O 1
ATOM 869 N N . ARG A 1 108 ? -0.384 15.694 6.219 1.00 89.56 108 ARG A N 1
ATOM 870 C CA . ARG A 1 108 ? -1.838 15.883 6.121 1.00 89.56 108 ARG A CA 1
ATOM 871 C C . ARG A 1 108 ? -2.591 14.560 6.283 1.00 89.56 108 ARG A C 1
ATOM 873 O O . ARG A 1 108 ? -3.594 14.539 6.985 1.00 89.56 108 ARG A O 1
ATOM 880 N N . CYS A 1 109 ? -2.107 13.477 5.679 1.00 85.44 109 CYS A N 1
ATOM 881 C CA . CYS A 1 109 ? -2.726 12.153 5.782 1.00 85.44 109 CYS A CA 1
ATOM 882 C C . CYS A 1 109 ? -2.643 11.551 7.197 1.00 85.44 109 CYS A C 1
ATOM 884 O O . CYS A 1 109 ? -3.493 10.750 7.561 1.00 85.44 109 CYS A O 1
ATOM 886 N N . LEU A 1 110 ? -1.651 11.937 8.009 1.00 80.31 110 LEU A N 1
ATOM 887 C CA . LEU A 1 110 ? -1.478 11.439 9.385 1.00 80.31 110 LEU A CA 1
ATOM 888 C C . LEU A 1 110 ? -2.342 12.155 10.437 1.00 80.31 110 LEU A C 1
ATOM 890 O O . LEU A 1 110 ? -2.390 11.707 11.581 1.00 80.31 110 LEU A O 1
ATOM 894 N N . LEU A 1 111 ? -2.956 13.289 10.086 1.00 76.44 111 LEU A N 1
ATOM 895 C CA . LEU A 1 111 ? -3.768 14.110 10.994 1.00 76.44 111 LEU A CA 1
ATOM 896 C C . LEU A 1 111 ? -5.282 13.875 10.848 1.00 76.44 111 LEU A C 1
ATOM 898 O O . LEU A 1 111 ? -6.055 14.552 11.525 1.00 76.44 111 LEU A O 1
ATOM 902 N N . GLN A 1 112 ? -5.692 12.970 9.955 1.00 58.50 112 GLN A N 1
ATOM 903 C CA . GLN A 1 112 ? -7.086 12.555 9.758 1.00 58.50 112 GLN A CA 1
ATOM 904 C C . GLN A 1 112 ? -7.474 11.468 10.764 1.00 58.50 112 GLN A C 1
ATOM 906 O O . GLN A 1 112 ? -8.637 11.505 11.224 1.00 58.50 112 GLN A O 1
#

Foldseek 3Di:
DPPPPQPPQDDFDDDDDDDAAPQLSVVCRVCVRVVHHDDSVNLCVQFVHHQHPDADAQVRQCVVCVPDPGGSHGNVSSCVVVVHDDDDDPPVPADPPCVVVVVVVVVVVVVD

Radius of gyration: 15.81 Å; chains: 1; bounding box: 33×38×39 Å

pLDDT: mean 79.08, std 12.91, range [39.56, 94.0]

Secondary structure (DSSP, 8-state):
---------PPP-PPS-SS-THHHHHHHHHHHHTT----HHHHHHHHTSB--SS---HHHHHHH-TTS--B-S-HHHHHHHTT-------TTTSPSSHHHHHHHHHHHHTT-

Sequence (112 aa):
MTSSIRLDIPPRRQWSHGHGYCGETVLQMFGLYNGAWISQQLVRDVNHGEYLIHHVTPEDDQQRRPQGGGGGGDPLVTLTTLKFSYDAWDHENAPQHQFPSYCFWIKRCLLQ